Protein AF-A0A538U4Y4-F1 (afdb_monomer_lite)

Radius of gyration: 32.75 Å; chains: 1; bounding box: 75×73×72 Å

pLDDT: mean 76.06, std 19.3, range [39.0, 96.38]

Structure (mmCIF, N/CA/C/O backbone):
data_AF-A0A538U4Y4-F1
#
_entry.id   AF-A0A538U4Y4-F1
#
loop_
_atom_site.group_PDB
_atom_site.id
_atom_site.type_symbol
_atom_site.label_atom_id
_atom_site.label_alt_id
_atom_site.label_comp_id
_atom_site.label_asym_id
_atom_site.label_entity_id
_atom_site.label_seq_id
_atom_site.pdbx_PDB_ins_code
_atom_site.Cartn_x
_atom_site.Cartn_y
_atom_site.Cartn_z
_atom_site.occupancy
_atom_site.B_iso_or_equiv
_atom_site.auth_seq_id
_atom_site.auth_comp_id
_atom_site.auth_asym_id
_atom_site.auth_atom_id
_atom_site.pdbx_PDB_model_num
ATOM 1 N N . MET A 1 1 ? 54.045 60.125 -55.944 1.00 41.38 1 MET A N 1
ATOM 2 C CA . MET A 1 1 ? 54.500 58.729 -55.736 1.00 41.38 1 MET A CA 1
ATOM 3 C C . MET A 1 1 ? 54.839 58.598 -54.259 1.00 41.38 1 MET A C 1
ATOM 5 O O . MET A 1 1 ? 55.561 59.450 -53.784 1.00 41.38 1 MET A O 1
ATOM 9 N N . LEU A 1 2 ? 54.344 57.690 -53.428 1.00 39.12 2 LEU A N 1
ATOM 10 C CA . LEU A 1 2 ? 53.602 56.448 -53.594 1.00 39.12 2 LEU A CA 1
ATOM 11 C C . LEU A 1 2 ? 52.873 56.233 -52.251 1.00 39.12 2 LEU A C 1
ATOM 13 O O . LEU A 1 2 ? 53.468 56.395 -51.187 1.00 39.12 2 LEU A O 1
ATOM 17 N N . ALA A 1 3 ? 51.585 55.912 -52.299 1.00 46.28 3 ALA A N 1
ATOM 18 C CA . ALA A 1 3 ? 50.791 55.574 -51.129 1.00 46.28 3 ALA A CA 1
ATOM 19 C C . ALA A 1 3 ? 51.236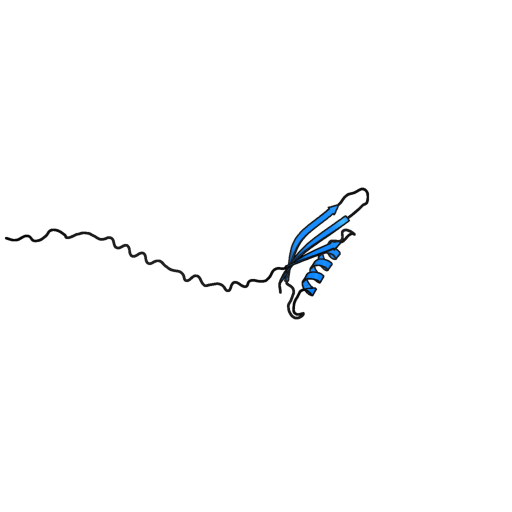 54.215 -50.571 1.00 46.28 3 ALA A C 1
ATOM 21 O O . ALA A 1 3 ? 51.045 53.199 -51.231 1.00 46.28 3 ALA A O 1
ATOM 22 N N . GLN A 1 4 ? 51.805 54.160 -49.366 1.00 50.03 4 GLN A N 1
ATOM 23 C CA . GLN A 1 4 ? 52.036 52.881 -48.694 1.00 50.03 4 GLN A CA 1
ATOM 24 C C . GLN A 1 4 ? 52.187 53.087 -47.188 1.00 50.03 4 GLN A C 1
ATOM 26 O O . GLN A 1 4 ? 52.885 53.992 -46.751 1.00 50.03 4 GLN A O 1
ATOM 31 N N . LYS A 1 5 ? 51.559 52.199 -46.411 1.00 46.78 5 LYS A N 1
ATOM 32 C CA . LYS A 1 5 ? 51.583 52.109 -44.938 1.00 46.78 5 LYS A CA 1
ATOM 33 C C . LYS A 1 5 ? 50.584 52.990 -44.185 1.00 46.78 5 LYS A C 1
ATOM 35 O O . LYS A 1 5 ? 50.927 53.789 -43.322 1.00 46.78 5 LYS A O 1
ATOM 40 N N . ARG A 1 6 ? 49.298 52.715 -44.397 1.00 54.53 6 ARG A N 1
ATOM 41 C CA . ARG A 1 6 ? 48.327 52.726 -43.294 1.00 54.53 6 ARG A CA 1
ATOM 42 C C . ARG A 1 6 ? 47.797 51.305 -43.141 1.00 54.53 6 ARG A C 1
ATOM 44 O O . ARG A 1 6 ? 47.496 50.689 -44.158 1.00 54.53 6 ARG A O 1
ATOM 51 N N . ARG A 1 7 ? 47.618 50.862 -41.890 1.00 49.69 7 ARG A N 1
ATOM 52 C CA . ARG A 1 7 ? 46.957 49.612 -41.442 1.00 49.69 7 ARG A CA 1
ATOM 53 C C . ARG A 1 7 ? 47.879 48.431 -41.102 1.00 49.69 7 ARG A C 1
ATOM 55 O O . ARG A 1 7 ? 47.722 47.327 -41.597 1.00 49.69 7 ARG A O 1
ATOM 62 N N . ALA A 1 8 ? 48.778 48.665 -40.160 1.00 44.81 8 ALA A N 1
ATOM 63 C CA . ALA A 1 8 ? 49.052 47.727 -39.073 1.00 44.81 8 ALA A CA 1
ATOM 64 C C . ALA A 1 8 ? 48.791 48.578 -37.817 1.00 44.81 8 ALA A C 1
ATOM 66 O O . ALA A 1 8 ? 49.270 49.702 -37.760 1.00 44.81 8 ALA A O 1
ATOM 67 N N . VAL A 1 9 ? 47.936 48.252 -36.858 1.00 40.22 9 VAL A N 1
ATOM 68 C CA . VAL A 1 9 ? 47.833 47.007 -36.113 1.00 40.22 9 VAL A CA 1
ATOM 69 C C . VAL A 1 9 ? 46.406 46.970 -35.546 1.00 40.22 9 VAL A C 1
ATOM 71 O O . VAL A 1 9 ? 46.100 47.649 -34.571 1.00 40.22 9 VAL A O 1
ATOM 74 N N . LEU A 1 10 ? 45.506 46.215 -36.176 1.00 39.00 10 LEU A N 1
ATOM 75 C CA . LEU A 1 10 ? 44.329 45.691 -35.485 1.00 39.00 10 LEU A CA 1
ATOM 76 C C . LEU A 1 10 ? 44.856 44.479 -34.720 1.00 39.00 10 LEU A C 1
ATOM 78 O O . LEU A 1 10 ? 44.966 43.390 -35.278 1.00 39.00 10 LEU A O 1
ATOM 82 N N . ALA A 1 11 ? 45.293 44.701 -33.480 1.00 43.47 11 ALA A N 1
ATOM 83 C CA . ALA A 1 11 ? 45.591 43.626 -32.543 1.00 43.47 11 ALA A CA 1
ATOM 84 C C . ALA A 1 11 ? 44.256 42.965 -32.188 1.00 43.47 11 ALA A C 1
ATOM 86 O O . ALA A 1 11 ? 43.583 43.313 -31.221 1.00 43.47 11 ALA A O 1
ATOM 87 N N . MET A 1 12 ? 43.833 42.078 -33.083 1.00 42.38 12 MET A N 1
ATOM 88 C CA . MET A 1 12 ? 42.678 41.217 -32.955 1.00 42.38 12 MET A CA 1
ATOM 89 C C . MET A 1 12 ? 42.977 40.257 -31.807 1.00 42.38 12 MET A C 1
ATOM 91 O O . MET A 1 12 ? 43.747 39.309 -31.948 1.00 42.38 12 MET A O 1
ATOM 95 N N . LEU A 1 13 ? 42.420 40.574 -30.640 1.00 44.41 13 LEU A N 1
ATOM 96 C CA . LEU A 1 13 ? 42.460 39.743 -29.446 1.00 44.41 13 LEU A CA 1
ATOM 97 C C . LEU A 1 13 ? 41.604 38.494 -29.720 1.00 44.41 13 LEU A C 1
ATOM 99 O O . LEU A 1 13 ? 40.411 38.458 -29.427 1.00 44.41 13 LEU A O 1
ATOM 103 N N . LEU A 1 14 ? 42.192 37.488 -30.368 1.00 46.38 14 LEU A N 1
ATOM 104 C CA . LEU A 1 14 ? 41.560 36.191 -30.579 1.00 46.38 14 LEU A CA 1
ATOM 105 C C . LEU A 1 14 ? 41.660 35.403 -29.266 1.00 46.38 14 LEU A C 1
ATOM 107 O O . LEU A 1 14 ? 42.597 34.639 -29.046 1.00 46.38 14 LEU A O 1
ATOM 111 N N . VAL A 1 15 ? 40.714 35.638 -28.357 1.00 52.62 15 VAL A N 1
ATOM 112 C CA . VAL A 1 15 ? 40.537 34.802 -27.166 1.00 52.62 15 VAL A CA 1
ATOM 113 C C . VAL A 1 15 ? 40.015 33.452 -27.642 1.00 52.62 15 VAL A C 1
ATOM 115 O O . VAL A 1 15 ? 38.845 33.302 -27.990 1.00 52.62 15 VAL A O 1
ATOM 118 N N . LEU A 1 16 ? 40.914 32.474 -27.701 1.00 43.47 16 LEU A N 1
ATOM 119 C CA . LEU A 1 16 ? 40.588 31.083 -27.973 1.00 43.47 16 LEU A CA 1
ATOM 120 C C . LEU A 1 16 ? 39.856 30.523 -26.743 1.00 43.47 16 LEU A C 1
ATOM 122 O O . LEU A 1 16 ? 40.475 30.035 -25.799 1.00 43.47 16 LEU A O 1
ATOM 126 N N . ALA A 1 17 ? 38.528 30.634 -26.722 1.00 52.94 17 ALA A N 1
ATOM 127 C CA . ALA A 1 17 ? 37.699 29.917 -25.764 1.00 52.94 17 ALA A CA 1
ATOM 128 C C . ALA A 1 17 ? 37.724 28.429 -26.137 1.00 52.94 17 ALA A C 1
ATOM 130 O O . ALA A 1 17 ? 36.888 27.947 -26.900 1.00 52.94 17 ALA A O 1
ATOM 131 N N . VAL A 1 18 ? 38.719 27.700 -25.626 1.00 56.03 18 VAL A N 1
ATOM 132 C CA . VAL A 1 18 ? 38.698 26.235 -25.604 1.00 56.03 18 VAL A CA 1
ATOM 133 C C . VAL A 1 18 ? 37.596 25.846 -24.626 1.00 56.03 18 VAL A C 1
ATOM 135 O O . VAL A 1 18 ? 37.816 25.687 -23.428 1.00 56.03 18 VAL A O 1
ATOM 138 N N . GLY A 1 19 ? 36.368 25.788 -25.138 1.00 53.09 19 GLY A N 1
ATOM 139 C CA . GLY A 1 19 ? 35.241 25.213 -24.433 1.00 53.09 19 GLY A CA 1
ATOM 140 C C . GLY A 1 19 ? 35.570 23.757 -24.149 1.00 53.09 19 GLY A C 1
ATOM 141 O O . GLY A 1 19 ? 35.581 22.931 -25.059 1.00 53.09 19 GLY A O 1
ATOM 142 N N . LEU A 1 20 ? 35.865 23.454 -22.887 1.00 52.34 20 LEU A N 1
ATOM 143 C CA . LEU A 1 20 ? 35.867 22.099 -22.356 1.00 52.34 20 LEU A CA 1
ATOM 144 C C . LEU A 1 20 ? 34.432 21.572 -22.453 1.00 52.34 20 LEU A C 1
ATOM 146 O O . LEU A 1 20 ? 33.659 21.653 -21.502 1.00 52.34 20 LEU A O 1
ATOM 150 N N . ALA A 1 21 ? 34.052 21.082 -23.631 1.00 55.59 21 ALA A N 1
ATOM 151 C CA . ALA A 1 21 ? 32.854 20.285 -23.802 1.00 55.59 21 ALA A CA 1
ATOM 152 C C . ALA A 1 21 ? 33.119 18.950 -23.104 1.00 55.59 21 ALA A C 1
ATOM 154 O O . ALA A 1 21 ? 33.648 18.011 -23.697 1.00 55.59 21 ALA A O 1
ATOM 155 N N . THR A 1 22 ? 32.817 18.884 -21.810 1.00 65.19 22 THR A N 1
ATOM 156 C CA . THR A 1 22 ? 32.675 17.605 -21.127 1.00 65.19 22 THR A CA 1
ATOM 157 C C . THR A 1 22 ? 31.584 16.833 -21.867 1.00 65.19 22 THR A C 1
ATOM 159 O O . THR A 1 22 ? 30.459 17.330 -21.978 1.00 65.19 22 THR A O 1
ATOM 162 N N . PRO A 1 23 ? 31.876 15.646 -22.429 1.00 59.97 23 PRO A N 1
ATOM 163 C CA . PRO A 1 23 ? 30.818 14.826 -22.984 1.00 59.97 23 PRO A CA 1
ATOM 164 C C . PRO A 1 23 ? 29.879 14.483 -21.829 1.00 59.97 23 PRO A C 1
ATOM 166 O O . PRO A 1 23 ? 30.282 13.832 -20.864 1.00 59.97 23 PRO A O 1
ATOM 169 N N . LEU A 1 24 ? 28.633 14.959 -21.905 1.00 57.72 24 LEU A N 1
ATOM 170 C CA . LEU A 1 24 ? 27.563 14.438 -21.071 1.00 57.72 24 LEU A CA 1
ATOM 171 C C . LEU A 1 24 ? 27.490 12.943 -21.375 1.00 57.72 24 LEU A C 1
ATOM 173 O O . LEU A 1 24 ? 27.020 12.533 -22.437 1.00 57.72 24 LEU A O 1
ATOM 177 N N . VAL A 1 25 ? 28.005 12.128 -20.459 1.00 63.84 25 VAL A N 1
ATOM 178 C CA . VAL A 1 25 ? 27.763 10.693 -20.473 1.00 63.84 25 VAL A CA 1
ATOM 179 C C . VAL A 1 25 ? 26.253 10.551 -20.362 1.00 63.84 25 VAL A C 1
ATOM 181 O O . VAL A 1 25 ? 25.674 10.860 -19.321 1.00 63.84 25 VAL A O 1
ATOM 184 N N . ALA A 1 26 ? 25.612 10.164 -21.464 1.00 63.38 26 ALA A N 1
ATOM 185 C CA . ALA A 1 26 ? 24.200 9.835 -21.494 1.00 63.38 26 ALA A CA 1
ATOM 186 C C . ALA A 1 26 ? 23.998 8.632 -20.568 1.00 63.38 26 ALA A C 1
ATOM 188 O O . ALA A 1 26 ? 24.167 7.478 -20.960 1.00 63.38 26 ALA A O 1
ATOM 189 N N . GLY A 1 27 ? 23.725 8.918 -19.295 1.00 61.56 27 GLY A N 1
ATOM 190 C CA . GLY A 1 27 ? 23.361 7.909 -18.321 1.00 61.56 27 GLY A CA 1
ATOM 191 C C . GLY A 1 27 ? 22.156 7.154 -18.861 1.00 61.56 27 GLY A C 1
ATOM 192 O O . GLY A 1 27 ? 21.197 7.761 -19.339 1.00 61.56 27 GLY A O 1
ATOM 193 N N . LYS A 1 28 ? 22.219 5.824 -18.826 1.00 56.03 28 LYS A N 1
ATOM 194 C CA . LYS A 1 28 ? 21.093 4.964 -19.177 1.00 56.03 28 LYS A CA 1
ATOM 195 C C . LYS A 1 28 ? 19.913 5.341 -18.278 1.00 56.03 28 LYS A C 1
ATOM 197 O O . LYS A 1 28 ? 19.897 4.984 -17.103 1.00 56.03 28 LYS A O 1
ATOM 202 N N . VAL A 1 29 ? 18.945 6.079 -18.819 1.00 59.75 29 VAL A N 1
ATOM 203 C CA . VAL A 1 29 ? 17.701 6.396 -18.115 1.00 59.75 29 VAL A CA 1
ATOM 204 C C . VAL A 1 29 ? 16.889 5.108 -18.072 1.00 59.75 29 VAL A C 1
ATOM 206 O O . VAL A 1 29 ? 16.258 4.718 -19.051 1.00 59.75 29 VAL A O 1
ATOM 209 N N . VAL A 1 30 ? 16.964 4.399 -16.9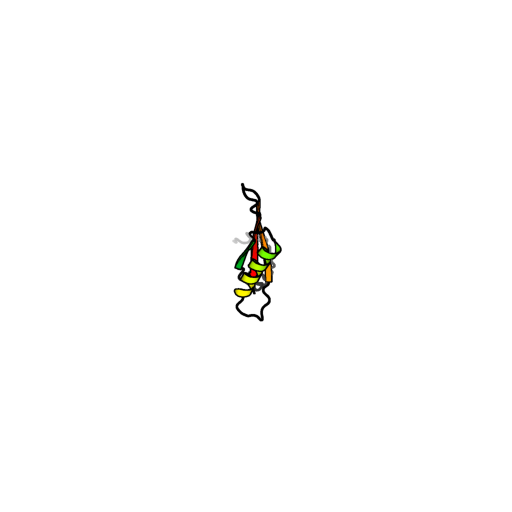49 1.00 60.34 30 VAL A N 1
ATOM 210 C CA . VAL A 1 30 ? 16.076 3.271 -16.678 1.00 60.34 30 VAL A CA 1
ATOM 211 C C . VAL A 1 30 ? 14.754 3.866 -16.213 1.00 60.34 30 VAL A C 1
ATOM 213 O O . VAL A 1 30 ? 14.609 4.261 -15.059 1.00 60.34 30 VAL A O 1
ATOM 216 N N . THR A 1 31 ? 13.791 3.974 -17.124 1.00 58.88 31 THR A N 1
ATOM 217 C CA . THR A 1 31 ? 12.407 4.296 -16.778 1.00 58.88 31 THR A CA 1
ATOM 218 C C . THR A 1 31 ? 11.772 3.071 -16.124 1.00 58.88 31 THR A C 1
ATOM 220 O O . THR A 1 31 ? 11.121 2.257 -16.774 1.00 58.88 31 THR A O 1
ATOM 223 N N . ALA A 1 32 ? 11.991 2.908 -14.819 1.00 67.44 32 ALA A N 1
ATOM 224 C CA . ALA A 1 32 ? 11.182 1.988 -14.032 1.00 67.44 32 ALA A CA 1
ATOM 225 C C . ALA A 1 32 ? 9.734 2.497 -14.058 1.00 67.44 32 ALA A C 1
ATOM 227 O O . ALA A 1 32 ? 9.474 3.667 -13.771 1.00 67.44 32 ALA A O 1
ATOM 228 N N . ARG A 1 33 ? 8.785 1.640 -14.445 1.00 78.38 33 ARG A N 1
ATOM 229 C CA . ARG A 1 33 ? 7.361 1.960 -14.335 1.00 78.38 33 ARG A CA 1
ATOM 230 C C . ARG A 1 33 ? 6.990 1.849 -12.859 1.00 78.38 33 ARG A C 1
ATOM 232 O O . ARG A 1 33 ? 6.992 0.748 -12.322 1.00 78.38 33 ARG A O 1
ATOM 239 N N . LEU A 1 34 ? 6.724 2.981 -12.212 1.00 87.75 34 LEU A N 1
ATOM 240 C CA . LEU A 1 34 ? 6.175 2.993 -10.859 1.00 87.75 34 LEU A CA 1
ATOM 241 C C . LEU A 1 34 ? 4.654 2.879 -10.946 1.00 87.75 34 LEU A C 1
ATOM 243 O O . LEU A 1 34 ? 4.007 3.687 -11.617 1.00 87.75 34 LEU A O 1
ATOM 247 N N . THR A 1 35 ? 4.096 1.898 -10.247 1.00 92.38 35 THR A N 1
ATOM 248 C CA . THR A 1 35 ? 2.650 1.710 -10.110 1.00 92.38 35 THR A CA 1
ATOM 249 C C . THR A 1 35 ? 2.257 1.893 -8.647 1.00 92.38 35 THR A C 1
ATOM 251 O O . THR A 1 35 ? 2.941 1.402 -7.749 1.00 92.38 35 THR A O 1
ATOM 254 N N . SER A 1 36 ? 1.167 2.621 -8.401 1.00 95.06 36 SER A N 1
ATOM 255 C CA . SER A 1 36 ? 0.659 2.886 -7.052 1.00 95.06 36 SER A CA 1
ATOM 256 C C . SER A 1 36 ? -0.440 1.898 -6.673 1.00 95.06 36 SER A C 1
ATOM 258 O O . SER A 1 36 ? -1.410 1.737 -7.409 1.00 95.06 36 SER A O 1
ATOM 260 N N . PHE A 1 37 ? -0.324 1.300 -5.491 1.00 95.44 37 PHE A N 1
ATOM 261 C CA . PHE A 1 37 ? -1.276 0.344 -4.931 1.00 95.44 37 PHE A CA 1
ATOM 262 C C . PHE A 1 37 ? -1.714 0.798 -3.546 1.00 95.44 37 PHE A C 1
ATOM 264 O O . PHE A 1 37 ? -0.891 1.261 -2.760 1.00 95.44 37 PHE A O 1
ATOM 271 N N . SER A 1 38 ? -2.994 0.641 -3.223 1.00 95.75 38 SER A N 1
ATOM 272 C CA . SER A 1 38 ? -3.534 1.002 -1.912 1.00 95.75 38 SER A CA 1
ATOM 273 C C . SER A 1 38 ? -4.194 -0.194 -1.246 1.00 95.75 38 SER A C 1
ATOM 275 O O . SER A 1 38 ? -4.933 -0.935 -1.886 1.00 95.75 38 SER A O 1
ATOM 277 N N . GLY A 1 39 ? -3.949 -0.352 0.049 1.00 95.50 39 GLY A N 1
ATOM 278 C CA . GLY A 1 39 ? -4.617 -1.319 0.906 1.00 95.50 39 GLY A CA 1
ATOM 279 C C . GLY A 1 39 ? -5.296 -0.622 2.076 1.00 95.50 39 GLY A C 1
ATOM 280 O O . GLY A 1 39 ? -4.885 0.460 2.503 1.00 95.50 39 GLY A O 1
ATOM 281 N N . THR A 1 40 ? -6.374 -1.225 2.568 1.00 94.50 40 THR A N 1
ATOM 282 C CA . THR A 1 40 ? -7.243 -0.635 3.589 1.00 94.50 40 THR A CA 1
ATOM 283 C C . THR A 1 40 ? -7.531 -1.629 4.704 1.00 94.50 40 THR A C 1
ATOM 285 O O . THR A 1 40 ? -7.781 -2.797 4.421 1.00 94.50 40 THR A O 1
ATOM 288 N N . SER A 1 41 ? -7.564 -1.154 5.948 1.00 92.75 41 SER A N 1
ATOM 289 C CA . SER A 1 41 ? -8.032 -1.904 7.116 1.00 92.75 41 SER A CA 1
ATOM 290 C C . SER A 1 41 ? -9.147 -1.133 7.809 1.00 92.75 41 SER A C 1
ATOM 292 O O . SER A 1 41 ? -8.958 0.026 8.184 1.00 92.75 41 SER A O 1
ATOM 294 N N . ASP A 1 42 ? -10.297 -1.781 7.979 1.00 88.75 42 ASP A N 1
ATOM 295 C CA . ASP A 1 42 ? -11.478 -1.227 8.655 1.00 88.75 42 ASP A CA 1
ATOM 296 C C . ASP A 1 42 ? -11.422 -1.353 10.183 1.00 88.75 42 ASP A C 1
ATOM 298 O O . ASP A 1 42 ? -12.207 -0.717 10.885 1.00 88.75 42 ASP A O 1
ATOM 302 N N . GLU A 1 43 ? -10.475 -2.144 10.691 1.00 87.25 43 GLU A N 1
ATOM 303 C CA . GLU A 1 43 ? -10.194 -2.293 12.123 1.00 87.25 43 GLU A CA 1
ATOM 304 C C . GLU A 1 43 ? -9.076 -1.351 12.598 1.00 87.25 43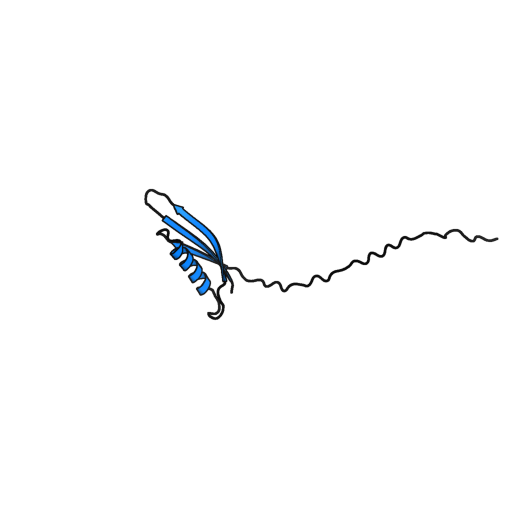 GLU A C 1
ATOM 306 O O . GLU A 1 43 ? -8.805 -1.219 13.794 1.00 87.25 43 GLU A O 1
ATOM 311 N N . GLY A 1 44 ? -8.438 -0.655 11.655 1.00 85.88 44 GLY A N 1
ATOM 312 C CA . GLY A 1 44 ? -7.371 0.295 11.927 1.00 85.88 44 GLY A CA 1
ATOM 313 C C . GLY A 1 44 ? -6.017 -0.378 12.110 1.00 85.88 44 GLY A C 1
ATOM 314 O O . GLY A 1 44 ? -5.142 0.186 12.764 1.00 85.88 44 GLY A O 1
ATOM 315 N N . SER A 1 45 ? -5.835 -1.569 11.537 1.00 91.06 45 SER A N 1
ATOM 316 C CA . SER A 1 45 ? -4.546 -2.253 11.482 1.00 91.06 45 SER A CA 1
ATOM 317 C C . SER A 1 45 ? -3.716 -1.703 10.324 1.00 91.06 45 SER A C 1
ATOM 319 O O . SER A 1 45 ? -4.072 -1.820 9.149 1.00 91.06 45 SER A O 1
ATOM 321 N N . PHE A 1 46 ? -2.585 -1.081 10.655 1.00 91.88 46 PHE A N 1
ATOM 322 C CA . PHE A 1 46 ? -1.614 -0.660 9.647 1.00 91.88 46 PHE A CA 1
ATOM 323 C C . PHE A 1 46 ? -1.014 -1.864 8.912 1.00 91.88 46 PHE A C 1
ATOM 325 O O . PHE A 1 46 ? -0.804 -1.791 7.704 1.00 91.88 46 PHE A O 1
ATOM 332 N N . GLU A 1 47 ? -0.765 -2.961 9.630 1.00 94.81 47 GLU A N 1
ATOM 333 C CA . GLU A 1 47 ? -0.173 -4.175 9.072 1.00 94.81 47 GLU A CA 1
ATOM 334 C C . GLU A 1 47 ? -1.073 -4.783 7.995 1.00 94.81 47 GLU A C 1
ATOM 336 O O . GLU A 1 47 ? -0.602 -5.033 6.888 1.00 94.81 47 GLU A O 1
ATOM 341 N N . ASP A 1 48 ? -2.377 -4.895 8.256 1.00 94.38 48 ASP A N 1
ATOM 342 C CA . ASP A 1 48 ? -3.333 -5.443 7.287 1.00 94.38 48 ASP A CA 1
ATOM 343 C C . ASP A 1 48 ? -3.430 -4.558 6.041 1.00 94.38 48 ASP A C 1
ATOM 345 O O . ASP A 1 48 ? -3.416 -5.046 4.908 1.00 94.38 48 ASP A O 1
ATOM 349 N N . ALA A 1 49 ? -3.497 -3.237 6.241 1.00 95.19 49 ALA A N 1
ATOM 350 C CA . ALA A 1 49 ? -3.561 -2.274 5.149 1.00 95.19 49 ALA A CA 1
ATOM 351 C C . ALA A 1 49 ? -2.282 -2.308 4.295 1.00 95.19 49 ALA A C 1
ATOM 353 O O . ALA A 1 49 ? -2.356 -2.296 3.065 1.00 95.19 49 ALA A O 1
ATOM 354 N N . LEU A 1 50 ? -1.109 -2.398 4.927 1.00 95.88 50 LEU A N 1
ATOM 355 C CA . LEU A 1 50 ? 0.168 -2.521 4.230 1.00 95.88 50 LEU A CA 1
ATOM 356 C C . LEU A 1 50 ? 0.271 -3.859 3.493 1.00 95.88 50 LEU A C 1
ATOM 358 O O . LEU A 1 50 ? 0.637 -3.884 2.319 1.00 95.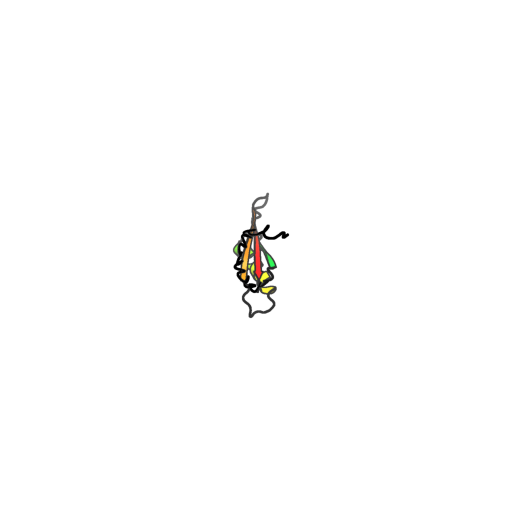88 50 LEU A O 1
ATOM 362 N N . GLN A 1 51 ? -0.084 -4.966 4.142 1.00 96.3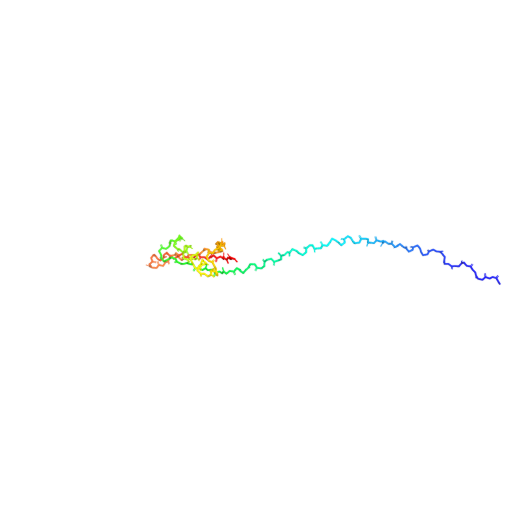8 51 GLN A N 1
ATOM 363 C CA . GLN A 1 51 ? -0.021 -6.295 3.545 1.00 96.38 51 GLN A CA 1
ATOM 364 C C . GLN A 1 51 ? -0.951 -6.402 2.332 1.00 96.38 51 GLN A C 1
ATOM 366 O O . GLN A 1 51 ? -0.565 -6.981 1.317 1.00 96.38 51 GLN A O 1
ATOM 371 N N . ALA A 1 52 ? -2.145 -5.806 2.394 1.00 96.12 52 ALA A N 1
ATOM 372 C CA . ALA A 1 52 ? -3.058 -5.728 1.258 1.00 96.12 52 ALA A CA 1
ATOM 373 C C . ALA A 1 52 ? -2.455 -4.935 0.083 1.00 96.12 52 ALA A C 1
ATOM 375 O O . ALA A 1 52 ? -2.529 -5.381 -1.067 1.00 96.12 52 ALA A O 1
ATOM 376 N N . ALA A 1 53 ? -1.807 -3.799 0.361 1.00 95.88 53 ALA A N 1
ATOM 377 C CA . ALA A 1 53 ? -1.148 -2.985 -0.660 1.00 95.88 53 ALA A CA 1
ATOM 378 C C . ALA A 1 53 ? 0.028 -3.733 -1.318 1.00 95.88 53 ALA A C 1
ATOM 380 O O . ALA A 1 53 ? 0.125 -3.786 -2.544 1.00 95.88 53 ALA A O 1
ATOM 381 N N . VAL A 1 54 ? 0.883 -4.375 -0.515 1.00 94.44 54 VAL A N 1
ATOM 382 C CA . VAL A 1 54 ? 2.040 -5.155 -0.991 1.00 94.44 54 VAL A CA 1
ATOM 383 C C . VAL A 1 54 ? 1.603 -6.393 -1.768 1.00 94.44 54 VAL A C 1
ATOM 385 O O . VAL A 1 54 ? 2.182 -6.695 -2.807 1.00 94.44 54 VAL A O 1
ATOM 388 N N . ARG A 1 55 ? 0.555 -7.093 -1.321 1.00 94.75 55 ARG A N 1
ATOM 389 C CA . ARG A 1 55 ? -0.004 -8.244 -2.046 1.00 94.75 55 ARG A CA 1
ATOM 390 C C . ARG A 1 55 ? -0.519 -7.836 -3.423 1.00 94.75 55 ARG A C 1
ATOM 392 O O . ARG A 1 55 ? -0.302 -8.564 -4.384 1.00 94.75 55 ARG A O 1
ATOM 399 N N . SER A 1 56 ? -1.156 -6.670 -3.515 1.00 94.00 56 SER A N 1
ATOM 400 C CA . SER A 1 56 ? -1.631 -6.119 -4.788 1.00 94.00 56 SER A CA 1
ATOM 401 C C . SER A 1 56 ? -0.464 -5.777 -5.716 1.00 94.00 56 SER A C 1
ATOM 403 O O . SER A 1 56 ? -0.499 -6.124 -6.891 1.00 94.00 56 SER A O 1
ATOM 405 N N . ALA A 1 57 ? 0.602 -5.180 -5.173 1.00 92.50 57 ALA A N 1
ATOM 406 C CA . ALA A 1 57 ? 1.820 -4.897 -5.926 1.00 92.50 57 ALA A CA 1
ATOM 407 C C . ALA A 1 57 ? 2.514 -6.172 -6.437 1.00 92.50 57 ALA A C 1
ATOM 409 O O . ALA A 1 57 ? 2.936 -6.223 -7.587 1.00 92.50 57 ALA A O 1
ATOM 410 N N . ALA A 1 58 ? 2.604 -7.212 -5.604 1.00 90.94 58 ALA A N 1
ATOM 411 C CA . ALA A 1 58 ? 3.206 -8.489 -5.985 1.00 90.94 58 ALA A CA 1
ATOM 412 C C . ALA A 1 58 ? 2.371 -9.250 -7.029 1.00 90.94 58 ALA A C 1
ATOM 414 O O . ALA A 1 58 ? 2.932 -9.950 -7.865 1.00 90.94 58 ALA A O 1
ATOM 415 N N . ALA A 1 59 ? 1.041 -9.110 -6.998 1.00 91.00 59 ALA A N 1
ATOM 416 C CA . ALA A 1 59 ? 0.146 -9.735 -7.970 1.00 91.00 59 ALA A CA 1
ATOM 417 C C . ALA A 1 59 ? 0.209 -9.083 -9.364 1.00 91.00 59 ALA A C 1
ATOM 419 O O . ALA A 1 59 ? -0.062 -9.759 -10.353 1.00 91.00 59 ALA A O 1
ATOM 420 N N . ASP A 1 60 ? 0.564 -7.795 -9.449 1.00 89.69 60 ASP A N 1
ATOM 421 C CA . ASP A 1 60 ? 0.744 -7.078 -10.724 1.00 89.69 60 ASP A CA 1
ATOM 422 C C . ASP A 1 60 ? 2.118 -7.350 -11.370 1.00 89.69 60 ASP A C 1
ATOM 424 O O . ASP A 1 60 ? 2.338 -7.039 -12.543 1.00 89.69 60 ASP A O 1
ATOM 428 N N . ALA A 1 61 ? 3.056 -7.952 -10.629 1.00 86.12 61 ALA A N 1
ATOM 429 C CA . ALA A 1 61 ? 4.378 -8.264 -11.148 1.00 86.12 61 ALA A CA 1
ATOM 430 C C . ALA A 1 61 ? 4.298 -9.334 -12.269 1.00 86.12 61 ALA A C 1
ATOM 432 O O . ALA A 1 61 ? 3.696 -10.392 -12.089 1.00 86.12 61 ALA A O 1
ATOM 433 N N . PRO A 1 62 ? 4.947 -9.118 -13.429 1.00 81.75 62 PRO A N 1
ATOM 434 C CA . PRO A 1 62 ? 4.824 -9.950 -14.627 1.00 81.75 62 PRO A CA 1
ATOM 435 C C . PRO A 1 62 ? 5.544 -11.297 -14.515 1.00 81.75 62 PRO A C 1
ATOM 437 O O . PRO A 1 62 ? 5.361 -12.161 -15.368 1.00 81.75 62 PRO A O 1
ATOM 440 N N . SER A 1 63 ? 6.405 -11.472 -13.510 1.00 78.31 63 SER A N 1
ATOM 441 C CA . SER A 1 63 ? 7.088 -12.732 -13.231 1.00 78.31 63 SER A CA 1
ATOM 442 C C . SER A 1 63 ? 7.365 -12.864 -11.738 1.00 78.31 63 SER A C 1
ATOM 444 O O . SER A 1 63 ? 7.789 -11.900 -11.100 1.00 78.31 63 SER A O 1
ATOM 446 N N . ALA A 1 64 ? 7.186 -14.077 -11.214 1.00 75.38 64 ALA A N 1
ATOM 447 C CA . ALA A 1 64 ? 7.501 -14.427 -9.831 1.00 75.38 64 ALA A CA 1
ATOM 448 C C . ALA A 1 64 ? 9.010 -14.362 -9.517 1.00 75.38 64 ALA A C 1
ATOM 450 O O . ALA A 1 64 ? 9.385 -14.266 -8.352 1.00 75.38 64 ALA A O 1
ATOM 451 N N . ASP A 1 65 ? 9.871 -14.373 -10.542 1.00 79.75 65 ASP A N 1
ATOM 452 C CA . ASP A 1 65 ? 11.330 -14.357 -10.371 1.00 79.75 65 ASP A CA 1
ATOM 453 C C . ASP A 1 65 ? 11.895 -12.957 -10.096 1.00 79.75 65 ASP A C 1
ATOM 455 O O . ASP A 1 65 ? 13.073 -12.811 -9.759 1.00 79.75 65 ASP A O 1
ATOM 459 N N . ARG A 1 66 ? 11.086 -11.902 -10.260 1.00 79.75 66 ARG A N 1
ATOM 460 C CA . ARG A 1 66 ? 11.526 -10.526 -10.019 1.00 79.75 66 ARG A CA 1
ATOM 461 C C . ARG A 1 66 ? 11.052 -10.035 -8.656 1.00 79.75 66 ARG A C 1
ATOM 463 O O . ARG A 1 66 ? 9.847 -10.025 -8.404 1.00 79.75 66 ARG A O 1
ATOM 470 N N . PRO A 1 67 ? 11.963 -9.572 -7.781 1.00 85.31 67 PRO A N 1
ATOM 471 C CA . PRO A 1 67 ? 11.552 -8.991 -6.516 1.00 85.31 67 PRO A CA 1
ATOM 472 C C . PRO A 1 67 ? 10.758 -7.709 -6.780 1.00 85.31 67 PRO A C 1
ATOM 474 O O . PRO A 1 67 ? 11.229 -6.801 -7.462 1.00 85.31 67 PRO A O 1
ATOM 477 N N . THR A 1 68 ? 9.557 -7.628 -6.213 1.00 88.50 68 THR A N 1
ATOM 478 C CA . THR A 1 68 ? 8.772 -6.392 -6.211 1.00 88.50 68 THR A CA 1
ATOM 479 C C . THR A 1 68 ? 9.398 -5.422 -5.216 1.00 88.50 68 THR A C 1
ATOM 481 O O . THR A 1 68 ? 9.358 -5.651 -4.005 1.00 88.50 68 THR A O 1
ATOM 484 N N . VAL A 1 69 ? 9.980 -4.334 -5.713 1.00 91.88 69 VAL A N 1
ATOM 485 C CA . VAL A 1 69 ? 10.546 -3.274 -4.874 1.00 91.88 69 VAL A CA 1
ATOM 486 C C . VAL A 1 69 ? 9.487 -2.206 -4.681 1.00 91.88 69 VAL A C 1
ATOM 488 O O . VAL A 1 69 ? 8.950 -1.673 -5.651 1.00 91.88 69 VAL A O 1
ATOM 491 N N . TRP A 1 70 ? 9.199 -1.866 -3.430 1.00 93.88 70 TRP A N 1
ATOM 492 C CA . TRP A 1 70 ? 8.149 -0.913 -3.101 1.00 93.88 70 TRP A CA 1
ATOM 493 C C . TRP A 1 70 ? 8.550 0.026 -1.967 1.00 93.88 70 TRP A C 1
ATOM 495 O O . TRP A 1 70 ? 9.457 -0.250 -1.184 1.00 93.88 70 TRP A O 1
ATOM 505 N N . LYS A 1 71 ? 7.855 1.159 -1.886 1.00 95.00 71 LYS A N 1
ATOM 506 C CA . LYS A 1 71 ? 7.957 2.126 -0.788 1.00 95.00 71 LYS A CA 1
ATOM 507 C C . LYS A 1 71 ? 6.568 2.620 -0.412 1.00 95.00 71 LYS A C 1
ATOM 509 O O . LYS A 1 71 ? 5.714 2.782 -1.281 1.00 95.00 71 LYS A O 1
ATOM 514 N N . VAL A 1 72 ? 6.350 2.911 0.866 1.00 95.94 72 VAL A N 1
ATOM 515 C CA . VAL A 1 72 ? 5.129 3.597 1.304 1.00 95.94 72 VAL A CA 1
ATOM 516 C C . VAL A 1 72 ? 5.194 5.055 0.857 1.00 95.94 72 VAL A C 1
ATOM 518 O O . VAL A 1 72 ? 6.186 5.737 1.108 1.00 95.94 72 VAL A O 1
ATOM 521 N N . THR A 1 73 ? 4.141 5.541 0.206 1.00 96.06 73 THR A N 1
ATOM 522 C CA . THR A 1 73 ? 4.041 6.937 -0.254 1.00 96.06 73 THR A CA 1
ATOM 523 C C . THR A 1 73 ? 2.976 7.731 0.467 1.00 96.06 73 THR A C 1
ATOM 525 O O . THR A 1 73 ? 3.080 8.953 0.573 1.00 96.06 73 THR A O 1
ATOM 528 N N . ARG A 1 74 ? 1.954 7.056 0.995 1.00 94.06 74 ARG A N 1
ATOM 529 C CA . ARG A 1 74 ? 0.912 7.703 1.780 1.00 94.06 74 ARG A CA 1
ATOM 530 C C . ARG A 1 74 ? 0.398 6.765 2.853 1.00 94.06 74 ARG A C 1
ATOM 532 O O . ARG A 1 74 ? 0.084 5.613 2.583 1.00 94.06 74 ARG A O 1
ATOM 539 N N . ILE A 1 75 ? 0.256 7.306 4.053 1.00 94.00 75 ILE A N 1
ATOM 540 C CA . ILE A 1 75 ? -0.508 6.695 5.132 1.00 94.00 75 ILE A CA 1
ATOM 541 C C . ILE A 1 75 ? -1.608 7.689 5.464 1.00 94.00 75 ILE A C 1
ATOM 543 O O . ILE A 1 75 ? -1.344 8.868 5.698 1.00 94.00 75 ILE A O 1
ATOM 547 N N . SER A 1 76 ? -2.847 7.231 5.421 1.00 91.88 76 SER A N 1
ATOM 548 C CA . SER A 1 76 ? -4.013 8.030 5.781 1.00 91.88 76 SER A CA 1
ATOM 549 C C . SER A 1 76 ? -4.936 7.197 6.646 1.00 91.88 76 SER A C 1
ATOM 551 O O . SER A 1 76 ? -4.935 5.972 6.573 1.00 91.88 76 SER A O 1
ATOM 553 N N . GLY A 1 77 ? -5.710 7.855 7.493 1.00 88.44 77 GLY A N 1
ATOM 554 C CA . GLY A 1 77 ? -6.644 7.165 8.357 1.00 88.44 77 GLY A CA 1
ATOM 555 C C . GLY A 1 77 ? -7.842 8.035 8.659 1.00 88.44 77 GLY A C 1
ATOM 556 O O . GLY A 1 77 ? -7.755 9.263 8.647 1.00 88.44 77 GLY A O 1
ATOM 557 N N . LEU A 1 78 ? -8.963 7.377 8.912 1.00 85.19 78 LEU A N 1
ATOM 558 C CA . LEU A 1 78 ? -10.162 7.996 9.433 1.00 85.19 78 LEU A CA 1
ATOM 559 C C . LEU A 1 78 ? -10.290 7.578 10.897 1.00 85.19 78 LEU A C 1
ATOM 561 O O . LEU A 1 78 ? -10.391 6.388 11.198 1.00 85.19 78 LEU A O 1
ATOM 565 N N . THR A 1 79 ? -10.272 8.569 11.783 1.00 78.12 79 THR A N 1
ATOM 566 C CA . THR A 1 79 ? -10.536 8.410 13.214 1.00 78.12 79 THR A CA 1
ATOM 567 C C . THR A 1 79 ? -11.669 9.358 13.580 1.00 78.12 79 THR A C 1
ATOM 569 O O . THR A 1 79 ? -11.569 10.561 13.340 1.00 78.12 79 THR A O 1
ATOM 572 N N . GLY A 1 80 ? -12.737 8.818 14.168 1.00 69.31 80 GLY A N 1
ATOM 573 C CA . GLY A 1 80 ? -13.860 9.599 14.693 1.00 69.31 80 GLY A CA 1
ATOM 574 C C . GLY A 1 80 ? -15.179 9.412 13.937 1.00 69.31 80 GLY A C 1
ATOM 575 O O . GLY A 1 80 ? -15.212 9.033 12.769 1.00 69.31 80 GLY A O 1
ATOM 576 N N . GLY A 1 81 ? -16.278 9.657 14.653 1.00 64.94 81 GLY A N 1
ATOM 577 C CA . GLY A 1 81 ? -17.659 9.397 14.238 1.00 64.94 81 GLY A CA 1
ATOM 578 C C . GLY A 1 81 ? -18.497 8.857 15.406 1.00 64.94 81 GLY A C 1
ATOM 579 O O . GLY A 1 81 ? -17.953 8.492 16.446 1.00 64.94 81 GLY A O 1
ATOM 580 N N . SER A 1 82 ? -19.824 8.785 15.245 1.00 59.94 82 SER A N 1
ATOM 581 C CA . SER A 1 82 ? -20.756 8.220 16.247 1.00 59.94 82 SER A CA 1
ATOM 582 C C . SER A 1 82 ? -20.567 6.715 16.492 1.00 59.94 82 SER A C 1
ATOM 584 O O . SER A 1 82 ? -21.056 6.174 17.480 1.00 59.94 82 SER A O 1
ATOM 586 N N . LYS A 1 83 ? -19.826 6.039 15.612 1.00 57.94 83 LYS A N 1
ATOM 587 C CA . LYS A 1 83 ? -19.273 4.700 15.813 1.00 57.94 83 LYS A CA 1
ATOM 588 C C . LYS A 1 83 ? -17.757 4.813 15.732 1.00 57.94 83 LYS A C 1
ATOM 590 O O . LYS A 1 83 ? -17.261 5.584 14.914 1.00 57.94 83 LYS A O 1
ATOM 595 N N . SER A 1 84 ? -17.039 4.048 16.552 1.00 60.47 84 SER A N 1
ATOM 596 C CA . SER A 1 84 ? -15.573 3.941 16.579 1.00 60.47 84 SER A CA 1
ATOM 597 C C . SER A 1 84 ? -14.987 3.375 15.275 1.00 60.47 84 SER A C 1
ATOM 599 O O . SER A 1 84 ? -14.337 2.335 15.283 1.00 60.47 84 SER A O 1
ATOM 601 N N . ALA A 1 85 ? -15.218 4.036 14.143 1.00 63.78 85 ALA A N 1
ATOM 602 C CA . ALA A 1 85 ? -14.582 3.707 12.884 1.00 63.78 85 ALA A CA 1
ATOM 603 C C . ALA A 1 85 ? -13.103 4.087 12.993 1.00 63.78 85 ALA A C 1
ATOM 605 O O . ALA A 1 85 ? -12.758 5.263 13.137 1.00 63.78 85 ALA A O 1
ATOM 606 N N . LYS A 1 86 ? -12.248 3.067 12.968 1.00 81.81 86 LYS A N 1
ATOM 607 C CA . LYS A 1 86 ? -10.801 3.197 12.840 1.00 81.81 86 LYS A CA 1
ATOM 608 C C . LYS A 1 86 ? -10.454 2.627 11.478 1.00 81.81 86 LYS A C 1
ATOM 610 O O . LYS A 1 86 ? -10.314 1.425 11.341 1.00 81.81 86 LYS A O 1
ATOM 615 N N . ARG A 1 87 ? -10.373 3.469 10.452 1.00 89.00 87 ARG A N 1
ATOM 616 C CA . ARG A 1 87 ? -9.962 3.021 9.116 1.00 89.00 87 ARG A CA 1
ATOM 617 C C . ARG A 1 87 ? -8.545 3.490 8.848 1.00 89.00 87 ARG A C 1
ATOM 619 O O . ARG A 1 87 ? -8.268 4.671 9.028 1.00 89.00 87 ARG A O 1
ATOM 626 N N . ILE A 1 88 ? -7.672 2.608 8.379 1.00 92.44 88 ILE A N 1
ATOM 627 C CA . ILE A 1 88 ? -6.339 2.965 7.876 1.00 92.44 88 ILE A CA 1
ATOM 628 C C . ILE A 1 88 ? -6.246 2.597 6.400 1.00 92.44 88 ILE A C 1
ATOM 630 O O . ILE A 1 88 ? -6.744 1.562 5.970 1.00 92.44 88 ILE A O 1
ATOM 634 N N . ILE A 1 89 ? -5.615 3.470 5.625 1.00 94.19 89 ILE A N 1
ATOM 635 C CA . ILE A 1 89 ? -5.355 3.330 4.198 1.00 94.19 89 ILE A CA 1
ATOM 636 C C . ILE A 1 89 ? -3.860 3.567 3.986 1.00 94.19 89 ILE A C 1
ATOM 638 O O . ILE A 1 89 ? -3.338 4.635 4.324 1.00 94.19 89 ILE A O 1
ATOM 642 N N . VAL A 1 90 ? -3.181 2.585 3.403 1.00 96.31 90 VAL A N 1
ATOM 643 C CA . VAL A 1 90 ? -1.752 2.637 3.082 1.00 96.31 90 VAL A CA 1
ATOM 644 C C . VAL A 1 90 ? -1.593 2.552 1.573 1.00 96.31 90 VAL A C 1
ATOM 646 O O . VAL A 1 90 ? -2.098 1.623 0.952 1.00 96.31 90 VAL A O 1
ATOM 649 N N . THR A 1 91 ? -0.882 3.510 0.988 1.00 96.38 91 THR A N 1
ATOM 650 C CA . THR A 1 91 ? -0.506 3.507 -0.427 1.00 96.38 91 THR A CA 1
ATOM 651 C C . THR A 1 91 ? 0.983 3.227 -0.559 1.00 96.38 91 THR A C 1
ATOM 653 O O . THR A 1 91 ? 1.804 3.876 0.096 1.00 96.38 91 THR A O 1
ATOM 656 N N . VAL A 1 92 ? 1.325 2.291 -1.437 1.00 96.00 92 VAL A N 1
ATOM 657 C CA . VAL A 1 92 ? 2.692 1.953 -1.826 1.00 96.00 92 VAL A CA 1
ATOM 658 C C . VAL A 1 92 ? 2.902 2.244 -3.306 1.00 96.00 92 VAL A C 1
ATOM 660 O O . VAL A 1 92 ? 2.004 2.050 -4.117 1.00 96.00 92 VAL A O 1
ATOM 663 N N . GLU A 1 93 ? 4.094 2.699 -3.664 1.00 95.62 93 GLU A N 1
ATOM 664 C CA . GLU A 1 93 ? 4.572 2.690 -5.047 1.00 95.62 93 GLU A CA 1
ATOM 665 C C . GLU A 1 93 ? 5.495 1.493 -5.223 1.00 95.62 93 GLU A C 1
ATOM 667 O O . GLU A 1 93 ? 6.406 1.315 -4.411 1.00 95.62 93 GLU A O 1
ATOM 672 N N . ALA A 1 94 ? 5.280 0.700 -6.270 1.00 92.38 94 ALA A N 1
ATOM 673 C CA . ALA A 1 94 ? 6.054 -0.499 -6.559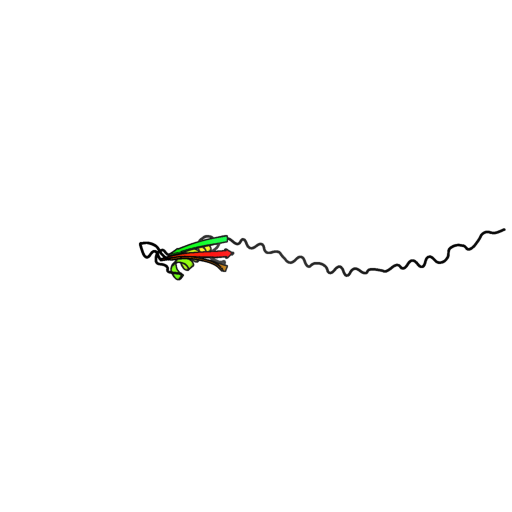 1.00 92.38 94 ALA A CA 1
ATOM 674 C C . ALA A 1 94 ? 6.564 -0.540 -8.008 1.00 92.38 94 ALA A C 1
ATOM 676 O O . ALA A 1 94 ? 5.981 0.084 -8.896 1.00 92.38 94 ALA A O 1
ATOM 677 N N . HIS A 1 95 ? 7.664 -1.266 -8.220 1.00 90.50 95 HIS A N 1
ATOM 678 C CA . HIS A 1 95 ? 8.262 -1.563 -9.526 1.00 90.50 95 HIS A CA 1
ATOM 679 C C . HIS A 1 95 ? 8.986 -2.925 -9.519 1.00 90.50 95 HIS A C 1
ATOM 681 O O . HIS A 1 95 ? 9.251 -3.489 -8.452 1.00 90.50 95 HIS A O 1
ATOM 687 N N . TRP A 1 96 ? 9.295 -3.436 -10.717 1.00 84.44 96 TRP A N 1
ATOM 688 C CA . TRP A 1 96 ? 9.891 -4.754 -10.998 1.00 84.44 96 TRP A CA 1
ATOM 689 C C . TRP A 1 96 ? 10.640 -4.763 -12.347 1.00 84.44 96 TRP A C 1
ATOM 691 O O . TRP A 1 96 ? 10.375 -3.874 -13.188 1.00 84.44 96 TRP A O 1
#

Organism: Eiseniibacteriota bacterium (NCBI:txid2212470)

Sequence (96 aa):
MLAQKRRAVLAMLLVLAVGLATPLVAGKVVTARLTSFSGTSDEGSFEDALQAAVRSAAADAPSADRPTVWKVTRISGLTGGSKSAKRIIVTVEAHW

Secondary structure (DSSP, 8-state):
----------------------------------EEEEEEESS--HHHHHHHHHHHHHHH-S-TTS--EEEEEEEEEEE-SSS--EEEEEEEEEE-

Foldseek 3Di:
DDDDDDDPDPPPPPPPPPPPPPPPPPPPPPPFDKDKFKAKDQVQDPVRRVVRRVVVQCVPDPDPVDDKDKDWDDWDWDADDPDGGTMIMIMMIIGD